Protein AF-A0A2N5K3W3-F1 (afdb_monomer_lite)

Foldseek 3Di:
DDPLVVLPQKDAPDVVLRVVLVVLSVQLVVLVVVLVVLVVVLVVQVVCVVVVNHDPVRNVVSVVVNVVSVVSNVVSVVVSVVSCVVDVRIDGD

Sequence (93 aa):
MPHYTDYEKIRYDDPSLQAEFQRLVEAVAAAESARAPIQQRHRQAEAGQDVGKVSESEFRSIDSQYISANNKIAAAKKKVDEFLGRFKNYHVT

pLDDT: mean 90.34, std 10.74, range [37.56, 96.81]

Structure (mmCIF, N/CA/C/O backbone):
data_AF-A0A2N5K3W3-F1
#
_entry.id   AF-A0A2N5K3W3-F1
#
loop_
_atom_site.group_PDB
_atom_site.id
_atom_site.type_symbol
_atom_site.label_atom_id
_atom_site.label_alt_id
_atom_site.label_comp_id
_atom_site.label_asym_id
_atom_site.label_entity_id
_atom_site.label_seq_id
_atom_site.pdbx_PDB_ins_code
_atom_site.Cartn_x
_atom_site.Cartn_y
_atom_site.Cartn_z
_atom_site.occupancy
_atom_site.B_iso_or_equiv
_atom_site.auth_seq_id
_atom_site.auth_comp_id
_atom_site.auth_asym_id
_atom_site.auth_atom_id
_atom_site.pdbx_PDB_model_num
ATOM 1 N N . MET A 1 1 ? -3.478 11.868 0.481 1.00 37.56 1 MET A N 1
ATOM 2 C CA . MET A 1 1 ? -3.012 11.409 -0.841 1.00 37.56 1 MET A CA 1
ATOM 3 C C . MET A 1 1 ? -2.312 10.084 -0.618 1.00 37.56 1 MET A C 1
ATOM 5 O O . MET A 1 1 ? -1.541 10.019 0.334 1.00 37.56 1 MET A O 1
ATOM 9 N N . PRO A 1 2 ? -2.639 9.024 -1.363 1.00 48.00 2 PRO A N 1
ATOM 10 C CA . PRO A 1 2 ? -1.909 7.774 -1.243 1.00 48.00 2 PRO A CA 1
ATOM 11 C C . PRO A 1 2 ? -0.461 7.920 -1.752 1.00 48.00 2 PRO A C 1
ATOM 13 O O . PRO A 1 2 ? -0.191 8.747 -2.621 1.00 48.00 2 PRO A O 1
ATOM 16 N N . HIS A 1 3 ? 0.472 7.150 -1.194 1.00 51.53 3 HIS A N 1
ATOM 17 C CA . HIS A 1 3 ? 1.923 7.319 -1.381 1.00 51.53 3 HIS A CA 1
ATOM 18 C C . HIS A 1 3 ? 2.460 6.596 -2.640 1.00 51.53 3 HIS A C 1
ATOM 20 O O . HIS A 1 3 ? 3.566 6.066 -2.624 1.00 51.53 3 HIS A O 1
ATOM 26 N N . TYR A 1 4 ? 1.695 6.548 -3.741 1.00 57.81 4 TYR A N 1
ATOM 27 C CA . TYR A 1 4 ? 2.133 5.917 -5.010 1.00 57.81 4 TYR A CA 1
ATOM 28 C C . TYR A 1 4 ? 3.207 6.681 -5.763 1.00 57.81 4 TYR A C 1
ATOM 30 O O . TYR A 1 4 ? 3.802 6.139 -6.691 1.00 57.81 4 TYR A O 1
ATOM 38 N N . THR A 1 5 ? 3.460 7.918 -5.352 1.00 61.19 5 THR A N 1
ATOM 39 C CA . THR A 1 5 ? 4.388 8.842 -6.001 1.00 61.19 5 THR A CA 1
ATOM 40 C C . THR A 1 5 ? 5.798 8.274 -6.156 1.00 61.19 5 THR A C 1
ATOM 42 O O . THR A 1 5 ? 6.519 8.680 -7.063 1.00 61.19 5 THR A O 1
ATOM 45 N N . ASP A 1 6 ? 6.183 7.314 -5.311 1.00 73.19 6 ASP A N 1
ATOM 46 C CA . ASP A 1 6 ? 7.509 6.694 -5.356 1.00 73.19 6 ASP A CA 1
ATOM 47 C C . ASP A 1 6 ? 7.670 5.736 -6.554 1.00 73.19 6 ASP A C 1
ATOM 49 O O . ASP A 1 6 ? 8.777 5.566 -7.062 1.00 73.19 6 ASP A O 1
ATOM 53 N N . TYR A 1 7 ? 6.575 5.148 -7.054 1.00 84.62 7 TYR A N 1
ATOM 54 C CA . TYR A 1 7 ? 6.596 4.180 -8.160 1.00 84.62 7 TYR A CA 1
ATOM 55 C C . TYR A 1 7 ? 6.282 4.801 -9.530 1.00 84.62 7 TYR A C 1
ATOM 57 O O . TYR A 1 7 ? 6.645 4.228 -10.554 1.00 84.62 7 TYR A O 1
ATOM 65 N N . GLU A 1 8 ? 5.647 5.977 -9.578 1.00 82.25 8 GLU A N 1
ATOM 66 C CA . GLU A 1 8 ? 5.206 6.633 -10.827 1.00 82.25 8 GLU A CA 1
ATOM 67 C C . GLU A 1 8 ? 6.354 6.995 -11.783 1.00 82.25 8 GLU A C 1
ATOM 69 O O . GLU A 1 8 ? 6.157 7.107 -12.997 1.00 82.25 8 GLU A O 1
ATOM 74 N N . LYS A 1 9 ? 7.559 7.161 -11.232 1.00 88.31 9 LYS A N 1
ATOM 75 C CA . LYS A 1 9 ? 8.780 7.500 -11.971 1.00 88.31 9 LYS A CA 1
ATOM 76 C C . LYS A 1 9 ? 9.505 6.287 -12.543 1.00 88.31 9 LYS A C 1
ATOM 78 O O . LYS A 1 9 ? 10.479 6.459 -13.264 1.00 88.31 9 LYS A O 1
ATOM 83 N N . ILE A 1 10 ? 9.076 5.071 -12.214 1.00 91.50 10 ILE A N 1
ATOM 84 C CA . ILE A 1 10 ? 9.748 3.847 -12.646 1.00 91.50 10 ILE A CA 1
ATOM 85 C C . ILE A 1 10 ? 9.161 3.383 -13.979 1.00 91.50 10 ILE A C 1
ATOM 87 O O . ILE A 1 10 ? 7.945 3.236 -14.124 1.00 91.50 10 ILE A O 1
ATOM 91 N N . ARG A 1 11 ? 10.036 3.141 -14.958 1.00 93.62 11 ARG A N 1
ATOM 92 C CA . ARG A 1 11 ? 9.671 2.707 -16.310 1.00 93.62 11 ARG A CA 1
ATOM 93 C C . ARG A 1 11 ? 10.532 1.543 -16.782 1.00 93.62 11 ARG A C 1
ATOM 95 O O . ARG A 1 11 ? 11.739 1.548 -16.583 1.00 93.62 11 ARG A O 1
ATOM 102 N N . TYR A 1 12 ? 9.916 0.581 -17.451 1.00 94.31 12 TYR A N 1
ATOM 103 C CA . TYR A 1 12 ? 10.583 -0.510 -18.154 1.00 94.31 12 TYR A CA 1
ATOM 104 C C . TYR A 1 12 ? 10.455 -0.314 -19.664 1.00 94.31 12 TYR A C 1
ATOM 106 O O . TYR A 1 12 ? 9.377 0.021 -20.155 1.00 94.31 12 TYR A O 1
ATOM 114 N N . ASP A 1 13 ? 11.537 -0.585 -20.397 1.00 93.69 13 ASP A N 1
ATOM 115 C CA . ASP A 1 13 ? 11.515 -0.587 -21.867 1.00 93.69 13 ASP A CA 1
ATOM 116 C C . ASP A 1 13 ? 10.755 -1.803 -22.422 1.00 93.69 13 ASP A C 1
ATOM 118 O O . ASP A 1 13 ? 10.154 -1.728 -23.493 1.00 93.69 13 ASP A O 1
ATOM 122 N N . ASP A 1 14 ? 10.761 -2.923 -21.686 1.00 95.88 14 ASP A N 1
ATOM 123 C CA . ASP A 1 14 ? 9.965 -4.108 -22.010 1.00 95.88 14 ASP A CA 1
ATOM 124 C C . ASP A 1 14 ? 8.482 -3.851 -21.668 1.00 95.88 14 ASP A C 1
ATOM 126 O O . ASP A 1 14 ? 8.145 -3.682 -20.487 1.00 95.88 14 ASP A O 1
ATOM 130 N N . PRO A 1 15 ? 7.568 -3.867 -22.660 1.00 94.94 15 PRO A N 1
ATOM 131 C CA . PRO A 1 15 ? 6.150 -3.594 -22.431 1.00 94.94 15 PRO A CA 1
ATOM 132 C C . PRO A 1 15 ? 5.467 -4.596 -21.493 1.00 94.94 15 PRO A C 1
ATOM 134 O O . PRO A 1 15 ? 4.525 -4.236 -20.786 1.00 94.94 15 PRO A O 1
ATOM 137 N N . SER A 1 16 ? 5.927 -5.848 -21.471 1.00 96.44 16 SER A N 1
ATOM 138 C CA . SER A 1 16 ? 5.377 -6.898 -20.611 1.00 96.44 16 SER A CA 1
ATOM 139 C C . SER A 1 16 ? 5.751 -6.643 -19.155 1.00 96.44 16 SER A C 1
ATOM 141 O O . SER A 1 16 ? 4.881 -6.694 -18.284 1.00 96.44 16 SER A O 1
ATOM 143 N N . LEU A 1 17 ? 7.018 -6.292 -18.900 1.00 96.56 17 LEU A N 1
ATOM 144 C CA . LEU A 1 17 ? 7.478 -5.912 -17.560 1.00 96.56 17 LEU A CA 1
ATOM 145 C C . LEU A 1 17 ? 6.803 -4.622 -17.089 1.00 96.56 17 LEU A C 1
ATOM 147 O O . LEU A 1 17 ? 6.369 -4.552 -15.942 1.00 96.56 17 LEU A O 1
ATOM 151 N N . GLN A 1 18 ? 6.637 -3.632 -17.972 1.00 96.19 18 GLN A N 1
ATOM 152 C CA . GLN A 1 18 ? 5.920 -2.398 -17.648 1.00 96.19 18 GLN A CA 1
ATOM 153 C C . GLN A 1 18 ? 4.461 -2.672 -17.260 1.00 96.19 18 GLN A C 1
ATOM 155 O O . GLN A 1 18 ? 3.966 -2.101 -16.288 1.00 96.19 18 GLN A O 1
ATOM 160 N N . ALA A 1 19 ? 3.763 -3.539 -17.999 1.00 96.81 19 ALA A N 1
ATOM 161 C CA . ALA A 1 19 ? 2.378 -3.894 -17.702 1.00 96.81 19 ALA A CA 1
ATOM 162 C C . ALA A 1 19 ? 2.246 -4.661 -16.377 1.00 96.81 19 ALA A C 1
ATOM 164 O O . ALA A 1 19 ? 1.307 -4.421 -15.616 1.00 96.81 19 ALA A O 1
ATOM 165 N N . GLU A 1 20 ? 3.174 -5.571 -16.076 1.00 96.81 20 GLU A N 1
ATOM 166 C CA . GLU A 1 20 ? 3.185 -6.295 -14.802 1.00 96.81 20 GLU A CA 1
ATOM 167 C C . GLU A 1 20 ? 3.497 -5.366 -13.624 1.00 96.81 20 GLU A C 1
ATOM 169 O O . GLU A 1 20 ? 2.765 -5.375 -12.633 1.00 96.81 20 GLU A O 1
ATOM 174 N N . PHE A 1 21 ? 4.499 -4.496 -13.765 1.00 96.25 21 PHE A N 1
ATOM 175 C CA . PHE A 1 21 ? 4.819 -3.474 -12.773 1.00 96.25 21 PHE A CA 1
ATOM 176 C C . PHE A 1 21 ? 3.615 -2.571 -12.483 1.00 96.25 21 PHE A C 1
ATOM 178 O O . PHE A 1 21 ? 3.237 -2.391 -11.325 1.00 96.25 21 PHE A O 1
ATOM 185 N N . GLN A 1 22 ? 2.950 -2.076 -13.529 1.00 95.19 22 GLN A N 1
ATOM 186 C CA . GLN A 1 22 ? 1.772 -1.222 -13.396 1.00 95.19 22 GLN A CA 1
ATOM 187 C C . GLN A 1 22 ? 0.637 -1.923 -12.634 1.00 95.19 22 GLN A C 1
ATOM 189 O O . GLN A 1 22 ? 0.041 -1.323 -11.742 1.00 95.19 22 GLN A O 1
ATOM 194 N N . ARG A 1 23 ? 0.384 -3.212 -12.900 1.00 96.56 23 ARG A N 1
ATOM 195 C CA . ARG A 1 23 ? -0.607 -4.002 -12.144 1.00 96.56 23 ARG A CA 1
ATOM 196 C C . ARG A 1 23 ? -0.255 -4.119 -10.664 1.00 96.56 23 ARG A C 1
ATOM 198 O O . ARG A 1 23 ? -1.149 -4.084 -9.819 1.00 96.56 23 ARG A O 1
ATOM 205 N N . LEU A 1 24 ? 1.026 -4.285 -10.333 1.00 96.19 24 LEU A N 1
ATOM 206 C CA . LEU A 1 24 ? 1.470 -4.346 -8.940 1.00 96.19 24 LEU A CA 1
ATOM 207 C C . LEU A 1 24 ? 1.266 -2.997 -8.245 1.00 96.19 24 LEU A C 1
ATOM 209 O O . LEU A 1 24 ? 0.713 -2.966 -7.147 1.00 96.19 24 LEU A O 1
ATOM 213 N N . VAL A 1 25 ? 1.625 -1.890 -8.899 1.00 95.06 25 VAL A N 1
ATOM 214 C CA . VAL A 1 25 ? 1.394 -0.529 -8.388 1.00 95.06 25 VAL A CA 1
ATOM 215 C C . VAL A 1 25 ? -0.101 -0.263 -8.185 1.00 95.06 25 VAL A C 1
ATOM 217 O O . VAL A 1 25 ? -0.501 0.208 -7.120 1.00 95.06 25 VAL A O 1
ATOM 220 N N . GLU A 1 26 ? -0.949 -0.644 -9.140 1.00 94.44 26 GLU A N 1
ATOM 221 C CA . GLU A 1 26 ? -2.411 -0.556 -9.029 1.00 94.44 26 GLU A CA 1
ATOM 222 C C . GLU A 1 26 ? -2.975 -1.413 -7.889 1.00 94.44 26 GLU A C 1
ATOM 224 O O . GLU A 1 26 ? -3.924 -1.010 -7.215 1.00 94.44 26 GLU A O 1
ATOM 229 N N . ALA A 1 27 ? -2.386 -2.578 -7.614 1.00 94.94 27 ALA A N 1
ATOM 230 C CA . ALA A 1 27 ? -2.781 -3.396 -6.471 1.00 94.94 27 ALA A CA 1
ATOM 231 C C . ALA A 1 27 ? -2.450 -2.704 -5.142 1.00 94.94 27 ALA A C 1
ATOM 233 O O . ALA A 1 27 ? -3.256 -2.757 -4.206 1.00 94.94 27 ALA A O 1
ATOM 234 N N . VAL A 1 28 ? -1.306 -2.012 -5.058 1.00 94.81 28 VAL A N 1
ATOM 235 C CA . VAL A 1 28 ? -1.038 -1.150 -3.907 1.00 94.81 28 VAL A CA 1
ATOM 236 C C . VAL A 1 28 ? -2.098 -0.039 -3.870 1.00 94.81 28 VAL A C 1
ATOM 238 O O . VAL A 1 28 ? -2.664 0.150 -2.793 1.00 94.81 28 VAL A O 1
ATOM 241 N N . ALA A 1 29 ? -2.428 0.615 -5.003 1.00 93.06 29 ALA A N 1
ATOM 242 C CA . ALA A 1 29 ? -3.495 1.635 -5.187 1.00 93.06 29 ALA A CA 1
ATOM 243 C C . ALA A 1 29 ? -4.838 1.250 -4.598 1.00 93.06 29 ALA A C 1
ATOM 245 O O . ALA A 1 29 ? -5.402 1.960 -3.754 1.00 93.06 29 ALA A O 1
ATOM 246 N N . ALA A 1 30 ? -5.314 0.078 -4.980 1.00 93.31 30 ALA A N 1
ATOM 247 C CA . ALA A 1 30 ? -6.543 -0.475 -4.456 1.00 93.31 30 ALA A CA 1
ATOM 248 C C . ALA A 1 30 ? -6.469 -0.685 -2.933 1.00 93.31 30 ALA A C 1
ATOM 250 O O . ALA A 1 30 ? -7.432 -0.382 -2.228 1.00 93.31 30 ALA A O 1
ATOM 251 N N . ALA A 1 31 ? -5.332 -1.154 -2.406 1.00 93.94 31 ALA A N 1
ATOM 252 C CA . ALA A 1 31 ? -5.173 -1.424 -0.980 1.00 93.94 31 ALA A CA 1
ATOM 253 C C . ALA A 1 31 ? -5.181 -0.149 -0.113 1.00 93.94 31 ALA A C 1
ATOM 255 O O . ALA A 1 31 ? -5.851 -0.141 0.924 1.00 93.94 31 ALA A O 1
ATOM 256 N N . GLU A 1 32 ? -4.506 0.941 -0.509 1.00 92.81 32 GLU A N 1
ATOM 257 C CA . GLU A 1 32 ? -4.575 2.192 0.275 1.00 92.81 32 GLU A CA 1
ATOM 258 C C . GLU A 1 32 ? -5.947 2.861 0.148 1.00 92.81 32 GLU A C 1
ATOM 260 O O . GLU A 1 32 ? -6.459 3.378 1.144 1.00 92.81 32 GLU A O 1
ATOM 265 N N . SER A 1 33 ? -6.588 2.786 -1.025 1.00 93.50 33 SER A N 1
ATOM 266 C CA . SER A 1 33 ? -7.960 3.278 -1.206 1.00 93.50 33 SER A CA 1
ATOM 267 C C . SER A 1 33 ? -8.950 2.519 -0.313 1.00 93.50 33 SER A C 1
ATOM 269 O O . SER A 1 33 ? -9.751 3.129 0.395 1.00 93.50 33 SER A O 1
ATOM 271 N N . ALA A 1 34 ? -8.825 1.190 -0.229 1.00 92.75 34 ALA A N 1
ATOM 272 C CA . ALA A 1 34 ? -9.632 0.361 0.667 1.00 92.75 34 ALA A CA 1
ATOM 273 C C . ALA A 1 34 ? -9.373 0.647 2.160 1.00 92.75 34 ALA A C 1
ATOM 275 O O . ALA A 1 34 ? -10.287 0.514 2.977 1.00 92.75 34 ALA A O 1
ATOM 276 N N . ARG A 1 35 ? -8.155 1.066 2.537 1.00 95.38 35 ARG A N 1
ATOM 277 C CA . ARG A 1 35 ? -7.844 1.478 3.917 1.00 95.38 35 ARG A CA 1
ATOM 278 C C . ARG A 1 35 ? -8.505 2.805 4.285 1.00 95.38 35 ARG A C 1
ATOM 280 O O . ARG A 1 35 ? -8.873 2.969 5.443 1.00 95.38 35 ARG A O 1
ATOM 287 N N . ALA A 1 36 ? -8.664 3.749 3.357 1.00 93.25 36 ALA A N 1
ATOM 288 C CA . ALA A 1 36 ? -9.149 5.103 3.654 1.00 93.25 36 ALA A CA 1
ATOM 289 C C . ALA A 1 36 ? -10.429 5.162 4.528 1.00 93.25 36 ALA A C 1
ATOM 291 O O . ALA A 1 36 ? -10.395 5.838 5.564 1.00 93.25 36 ALA A O 1
ATOM 292 N N . PRO A 1 37 ? -11.527 4.440 4.218 1.00 94.50 37 PRO A N 1
ATOM 293 C CA . PRO A 1 37 ? -12.713 4.437 5.080 1.00 94.50 37 PRO A CA 1
ATOM 294 C C . PRO A 1 37 ? -12.465 3.772 6.444 1.00 94.50 37 PRO A C 1
ATOM 296 O O . PRO A 1 37 ? -13.030 4.201 7.449 1.00 94.50 37 PRO A O 1
ATOM 299 N N . ILE A 1 38 ? -11.598 2.757 6.511 1.00 94.25 38 ILE A N 1
ATOM 300 C CA . ILE A 1 38 ? -11.232 2.077 7.765 1.00 94.25 38 ILE A CA 1
ATOM 301 C C . ILE A 1 38 ? -10.424 3.022 8.657 1.00 94.25 38 ILE A C 1
ATOM 303 O O . ILE A 1 38 ? -10.703 3.132 9.843 1.00 94.25 38 ILE A O 1
ATOM 307 N N . GLN A 1 39 ? -9.482 3.771 8.083 1.00 94.81 39 GLN A N 1
ATOM 308 C CA . GLN A 1 39 ? -8.698 4.784 8.789 1.00 94.81 39 GLN A CA 1
ATOM 309 C C . GLN A 1 39 ? -9.581 5.907 9.347 1.00 94.81 39 GLN A C 1
ATOM 311 O O . GLN A 1 39 ? -9.312 6.441 10.420 1.00 94.81 39 GLN A O 1
ATOM 316 N N . GLN A 1 40 ? -10.638 6.297 8.629 1.00 95.00 40 GLN A N 1
ATOM 317 C CA . GLN A 1 40 ? -11.605 7.259 9.153 1.00 95.00 40 GLN A CA 1
ATOM 318 C C . GLN A 1 40 ? -12.370 6.691 10.354 1.00 95.00 40 GLN A C 1
ATOM 320 O O . GLN A 1 40 ? -12.478 7.378 11.366 1.00 95.00 40 GLN A O 1
ATOM 325 N N . ARG A 1 41 ? -12.857 5.447 10.261 1.00 93.44 41 ARG A N 1
ATOM 326 C CA . ARG A 1 41 ? -13.551 4.769 11.369 1.00 93.44 41 ARG A CA 1
ATOM 327 C C . ARG A 1 41 ? -12.647 4.568 12.579 1.00 93.44 41 ARG A C 1
ATOM 329 O O . ARG A 1 41 ? -13.089 4.797 13.693 1.00 93.44 41 ARG A O 1
ATOM 336 N N . HIS A 1 42 ? -11.389 4.194 12.358 1.00 95.62 42 HIS A N 1
ATOM 337 C CA . HIS A 1 42 ? -10.391 4.021 13.413 1.00 95.62 42 HIS A CA 1
ATOM 338 C C . HIS A 1 42 ? -10.142 5.330 14.167 1.00 95.62 42 HIS A C 1
ATOM 340 O O . HIS A 1 42 ? -10.348 5.363 15.372 1.00 95.62 42 HIS A O 1
ATOM 346 N N . ARG A 1 43 ? -9.907 6.445 13.459 1.00 93.31 43 ARG A N 1
ATOM 347 C CA . ARG A 1 43 ? -9.787 7.776 14.090 1.00 93.31 43 ARG A CA 1
ATOM 348 C C . ARG A 1 43 ? -11.034 8.200 14.871 1.00 93.31 43 ARG A C 1
ATOM 350 O O . ARG A 1 43 ? -10.928 8.838 15.913 1.00 93.31 43 ARG A O 1
ATOM 357 N N . GLN A 1 44 ? -12.225 7.887 14.357 1.00 92.19 44 GLN A N 1
ATOM 358 C CA . GLN A 1 44 ? -13.480 8.165 15.064 1.00 92.19 44 GLN A CA 1
ATOM 359 C C . GLN A 1 44 ? -13.627 7.299 16.319 1.00 92.19 44 GLN A C 1
ATOM 361 O O . GLN A 1 44 ? -14.118 7.787 17.333 1.00 92.19 44 GLN A O 1
ATOM 366 N N . ALA A 1 45 ? -13.198 6.039 16.252 1.00 91.19 45 ALA A N 1
ATOM 367 C CA . ALA A 1 45 ? -13.227 5.115 17.372 1.00 91.19 45 ALA A CA 1
ATOM 368 C C . ALA A 1 45 ? -12.226 5.510 18.464 1.00 91.19 45 ALA A C 1
ATOM 370 O O . ALA A 1 45 ? -12.612 5.511 19.627 1.00 91.19 45 ALA A O 1
ATOM 371 N N . GLU A 1 46 ? -11.007 5.926 18.100 1.00 89.62 46 GLU A N 1
ATOM 372 C CA . GLU A 1 46 ? -10.014 6.486 19.033 1.00 89.62 46 GLU A CA 1
ATOM 373 C C . GLU A 1 46 ? -10.602 7.689 19.786 1.00 89.62 46 GLU A C 1
ATOM 375 O O . GLU A 1 46 ? -10.705 7.672 21.010 1.00 89.62 46 GLU A O 1
ATOM 380 N N . ALA A 1 47 ? -11.120 8.684 19.056 1.00 89.12 47 ALA A N 1
ATOM 381 C CA . ALA A 1 47 ? -11.733 9.863 19.668 1.00 89.12 47 ALA A CA 1
ATOM 382 C C . ALA A 1 47 ? -12.990 9.536 20.502 1.00 89.12 47 ALA A C 1
ATOM 384 O O . ALA A 1 47 ? -13.320 10.257 21.442 1.00 89.12 47 ALA A O 1
ATOM 385 N N . GLY A 1 48 ? -13.726 8.480 20.142 1.00 83.06 48 GLY A N 1
ATOM 386 C CA . GLY A 1 48 ? -14.918 8.015 20.850 1.00 83.06 48 GLY A CA 1
ATOM 387 C C . GLY A 1 48 ? -14.608 7.213 22.115 1.00 83.06 48 GLY A C 1
ATOM 388 O O . GLY A 1 48 ? -15.376 7.291 23.076 1.00 83.06 48 GLY A O 1
ATOM 389 N N . GLN A 1 49 ? -13.496 6.477 22.138 1.00 80.25 49 GLN A N 1
ATOM 390 C CA . GLN A 1 49 ? -13.028 5.728 23.302 1.00 80.25 49 GLN A CA 1
ATOM 391 C C . GLN A 1 49 ? -12.598 6.681 24.424 1.00 80.25 49 GLN A C 1
ATOM 393 O O . GLN A 1 49 ? -12.992 6.474 25.571 1.00 80.25 49 GLN A O 1
ATOM 398 N N . ASP A 1 50 ? -11.909 7.774 24.082 1.00 75.00 50 ASP A N 1
ATOM 399 C CA . ASP A 1 50 ? -11.461 8.799 25.039 1.00 75.00 50 ASP A CA 1
ATOM 400 C C . ASP A 1 50 ? -12.617 9.451 25.820 1.00 75.00 50 ASP A C 1
ATOM 402 O O . ASP A 1 50 ? -12.446 9.889 26.956 1.00 75.00 50 ASP A O 1
ATOM 406 N N . VAL A 1 51 ? -13.817 9.492 25.231 1.00 81.44 51 VAL A N 1
ATOM 407 C CA . VAL A 1 51 ? -15.026 10.077 25.839 1.00 81.44 51 VAL A CA 1
ATOM 408 C C . VAL A 1 51 ? -16.085 9.032 26.222 1.00 81.44 51 VAL A C 1
ATOM 410 O O . VAL A 1 51 ? -17.234 9.391 26.481 1.00 81.44 51 VAL A O 1
ATOM 413 N N . GLY A 1 52 ? -15.729 7.741 26.236 1.00 80.44 52 GLY A N 1
ATOM 414 C CA . GLY A 1 52 ? -16.602 6.638 26.667 1.00 80.44 52 GLY A CA 1
ATOM 415 C C . GLY A 1 52 ? -17.790 6.329 25.743 1.00 80.44 52 GLY A C 1
ATOM 416 O O . GLY A 1 52 ? -18.740 5.675 26.165 1.00 80.44 52 GLY A O 1
ATOM 417 N N . LYS A 1 53 ? -17.764 6.803 24.491 1.00 83.12 53 LYS A N 1
ATOM 418 C CA . LYS A 1 53 ? -18.811 6.570 23.476 1.00 83.12 53 LYS A CA 1
ATOM 419 C C . LYS A 1 53 ? -18.627 5.276 22.688 1.00 83.12 53 LYS A C 1
ATOM 421 O O . LYS A 1 53 ? -19.572 4.834 22.046 1.00 83.12 53 LYS A O 1
ATOM 426 N N . VAL A 1 54 ? -17.427 4.705 22.713 1.00 85.94 54 VAL A N 1
ATOM 427 C CA . VAL A 1 54 ? -17.080 3.457 22.028 1.00 85.94 54 VAL A CA 1
ATOM 428 C C . VAL A 1 54 ? -16.622 2.457 23.077 1.00 85.94 54 VAL A C 1
ATOM 430 O O . VAL A 1 54 ? -15.784 2.772 23.923 1.00 85.94 54 VAL A O 1
ATOM 433 N N . SER A 1 55 ? -17.197 1.257 23.040 1.00 90.88 55 SER A N 1
ATOM 434 C CA . SER A 1 55 ? -16.780 0.180 23.939 1.00 90.88 55 SER A CA 1
ATOM 435 C C . SER A 1 55 ? -15.401 -0.356 23.550 1.00 90.88 55 SER A C 1
ATOM 437 O O . SER A 1 55 ? -15.012 -0.327 22.384 1.00 90.88 55 SER A O 1
ATOM 439 N N . GLU A 1 56 ? -14.661 -0.910 24.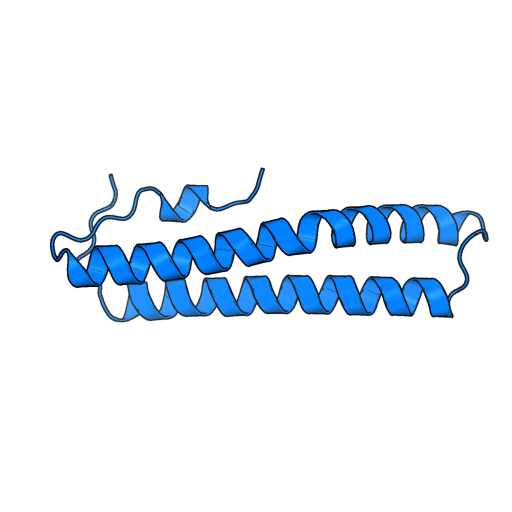510 1.00 89.69 56 GLU A N 1
ATOM 440 C CA . GLU A 1 56 ? -13.342 -1.492 24.234 1.00 89.69 56 GLU A CA 1
ATOM 441 C C . GLU A 1 56 ? -13.401 -2.619 23.184 1.00 89.69 56 GLU A C 1
ATOM 443 O O . GLU A 1 56 ? -12.513 -2.738 22.340 1.00 89.69 56 GLU A O 1
ATOM 448 N N . SER A 1 57 ? -14.455 -3.440 23.196 1.00 91.31 57 SER A N 1
ATOM 449 C CA . SER A 1 57 ? -14.637 -4.519 22.217 1.00 91.31 57 SER A CA 1
ATOM 450 C C . SER A 1 57 ? -14.891 -3.988 20.804 1.00 91.31 57 SER A C 1
ATOM 452 O O . SER A 1 57 ? -14.344 -4.524 19.838 1.00 91.31 57 SER A O 1
ATOM 454 N N . GLU A 1 58 ? -15.678 -2.920 20.677 1.00 91.50 58 GLU A N 1
ATOM 455 C CA . GLU A 1 58 ? -15.921 -2.232 19.409 1.00 91.50 58 GLU A CA 1
ATOM 456 C C . GLU A 1 58 ? -14.640 -1.584 18.876 1.00 91.50 58 GLU A C 1
ATOM 458 O O . GLU A 1 58 ? -14.288 -1.791 17.712 1.00 91.50 58 GLU A O 1
ATOM 463 N N . PHE A 1 59 ? -13.886 -0.900 19.741 1.00 92.75 59 PHE A N 1
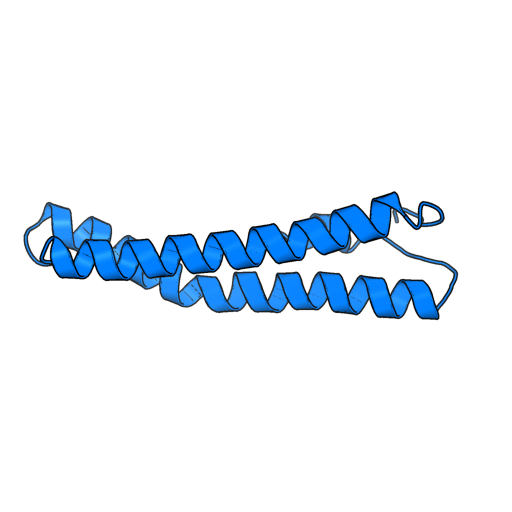ATOM 464 C CA . PHE A 1 59 ? -12.590 -0.336 19.380 1.00 92.75 59 PHE A CA 1
ATOM 465 C C . PHE A 1 59 ? -11.627 -1.413 18.867 1.00 92.75 59 PHE A C 1
ATOM 467 O O . PHE A 1 59 ? -11.105 -1.295 17.760 1.00 92.75 59 PHE A O 1
ATOM 474 N N . ARG A 1 60 ? -11.453 -2.515 19.610 1.00 93.75 60 ARG A N 1
ATOM 475 C CA . ARG A 1 60 ? -10.583 -3.636 19.208 1.00 93.75 60 ARG A CA 1
ATOM 476 C C . ARG A 1 60 ? -10.985 -4.240 17.859 1.00 93.75 60 ARG A C 1
ATOM 478 O O . ARG A 1 60 ? -10.121 -4.649 17.085 1.00 93.75 60 ARG A O 1
ATOM 485 N N . SER A 1 61 ? -12.282 -4.297 17.553 1.00 95.06 61 SER A N 1
ATOM 486 C CA . SER A 1 61 ? -12.764 -4.770 16.250 1.00 95.06 61 SER A CA 1
ATOM 487 C C . SER A 1 61 ? -12.352 -3.836 15.106 1.00 95.06 61 SER A C 1
ATOM 489 O O . SER A 1 61 ? -11.918 -4.300 14.047 1.00 95.06 61 SER A O 1
ATOM 491 N N . ILE A 1 62 ? -12.457 -2.521 15.312 1.00 94.25 62 ILE A N 1
ATOM 492 C CA . ILE A 1 62 ? -12.063 -1.509 14.322 1.00 94.25 62 ILE A CA 1
ATOM 493 C C . ILE A 1 62 ? -10.536 -1.479 14.161 1.00 94.25 62 ILE A C 1
ATOM 495 O O . ILE A 1 62 ? -10.038 -1.421 13.036 1.00 94.25 62 ILE A O 1
ATOM 499 N N . ASP A 1 63 ? -9.794 -1.597 15.259 1.00 95.31 63 ASP A N 1
ATOM 500 C CA . ASP A 1 63 ? -8.332 -1.674 15.270 1.00 95.31 63 ASP A CA 1
ATOM 501 C C . ASP A 1 63 ? -7.811 -2.903 14.508 1.00 95.31 63 ASP A C 1
ATOM 503 O O . ASP A 1 63 ? -6.961 -2.785 13.624 1.00 95.31 63 ASP A O 1
ATOM 507 N N . SER A 1 64 ? -8.421 -4.073 14.719 1.00 96.44 64 SER A N 1
ATOM 508 C CA . SER A 1 64 ? -8.113 -5.286 13.952 1.00 96.44 64 SER A CA 1
ATOM 509 C C . SER A 1 64 ? -8.302 -5.094 12.439 1.00 96.44 64 SER A C 1
ATOM 511 O O . SER A 1 64 ? -7.453 -5.506 11.639 1.00 96.44 64 SER A O 1
ATOM 513 N N . GLN A 1 65 ? -9.384 -4.426 12.026 1.00 95.56 65 GLN A N 1
ATOM 514 C CA . GLN A 1 65 ? -9.630 -4.110 10.615 1.00 95.56 65 GLN A CA 1
ATOM 515 C C . GLN A 1 65 ? -8.573 -3.152 10.057 1.00 95.56 65 GLN A C 1
ATOM 517 O O . GLN A 1 65 ? -8.106 -3.340 8.929 1.00 95.56 65 GLN A O 1
ATOM 522 N N . TYR A 1 66 ? -8.170 -2.151 10.841 1.00 95.56 66 TYR A N 1
ATOM 523 C CA . TYR A 1 66 ? -7.136 -1.194 10.461 1.00 95.56 66 TYR A CA 1
ATOM 524 C C . TYR A 1 66 ? -5.766 -1.865 10.288 1.00 95.56 66 TYR A C 1
ATOM 526 O O . TYR A 1 66 ? -5.121 -1.694 9.248 1.00 95.56 66 TYR A O 1
ATOM 534 N N . ILE A 1 67 ? -5.361 -2.712 11.238 1.00 96.38 67 ILE A N 1
ATOM 535 C CA . ILE A 1 67 ? -4.135 -3.519 11.159 1.00 96.38 67 ILE A CA 1
ATOM 536 C C . ILE A 1 67 ? -4.168 -4.431 9.929 1.00 96.38 67 ILE A C 1
ATOM 538 O O . ILE A 1 67 ? -3.208 -4.475 9.159 1.00 96.38 67 ILE A O 1
ATOM 542 N N . SER A 1 68 ? -5.285 -5.123 9.689 1.00 96.81 68 SER A N 1
ATOM 543 C CA . SER A 1 68 ? -5.448 -5.988 8.515 1.00 96.81 68 SER A CA 1
ATOM 544 C C . SER A 1 68 ? -5.285 -5.214 7.202 1.00 96.81 68 SER A C 1
ATOM 546 O O . SER A 1 68 ? -4.602 -5.678 6.286 1.00 96.81 68 SER A O 1
ATOM 548 N N . ALA A 1 69 ? -5.858 -4.011 7.107 1.00 96.31 69 ALA A N 1
ATOM 549 C CA . ALA A 1 69 ? -5.714 -3.152 5.936 1.00 96.31 69 ALA A CA 1
ATOM 550 C C . ALA A 1 69 ? -4.258 -2.700 5.723 1.00 96.31 69 ALA A C 1
ATOM 552 O O . ALA A 1 69 ? -3.757 -2.760 4.598 1.00 96.31 69 ALA A O 1
ATOM 553 N N . ASN A 1 70 ? -3.547 -2.329 6.791 1.00 95.44 70 ASN A N 1
ATOM 554 C CA . ASN A 1 70 ? -2.123 -1.990 6.716 1.00 95.44 70 ASN A CA 1
ATOM 555 C C . ASN A 1 70 ? -1.263 -3.183 6.281 1.00 95.44 70 ASN A C 1
ATOM 557 O O . ASN A 1 70 ? -0.397 -3.027 5.420 1.00 95.44 70 ASN A O 1
ATOM 561 N N . ASN A 1 71 ? -1.550 -4.386 6.783 1.00 96.62 71 ASN A N 1
ATOM 562 C CA . ASN A 1 71 ? -0.852 -5.605 6.371 1.00 96.62 71 ASN A CA 1
ATOM 563 C C . ASN A 1 71 ? -1.060 -5.915 4.880 1.00 96.62 71 ASN A C 1
ATOM 565 O O . ASN A 1 71 ? -0.122 -6.338 4.206 1.00 96.62 71 ASN A O 1
ATOM 569 N N . LYS A 1 72 ? -2.258 -5.662 4.333 1.00 96.38 72 LYS A N 1
ATOM 570 C CA . LYS A 1 72 ? -2.523 -5.808 2.890 1.00 96.38 72 LYS A CA 1
ATOM 571 C C . LYS A 1 72 ? -1.698 -4.832 2.053 1.00 96.38 72 LYS A C 1
ATOM 573 O O . LYS A 1 72 ? -1.143 -5.240 1.036 1.00 96.38 72 LYS A O 1
ATOM 578 N N . ILE A 1 73 ? -1.579 -3.576 2.489 1.00 95.12 73 ILE A N 1
ATOM 579 C CA . ILE A 1 73 ? -0.733 -2.577 1.819 1.00 95.12 73 ILE A CA 1
ATOM 580 C C . ILE A 1 73 ? 0.733 -3.010 1.866 1.00 95.12 73 ILE A C 1
ATOM 582 O O . ILE A 1 73 ? 1.397 -3.007 0.833 1.00 95.12 73 ILE A O 1
ATOM 586 N N . ALA A 1 74 ? 1.229 -3.431 3.032 1.00 95.50 74 ALA A N 1
ATOM 587 C CA . ALA A 1 74 ? 2.606 -3.895 3.189 1.00 95.50 74 ALA A CA 1
ATOM 588 C C . ALA A 1 74 ? 2.908 -5.103 2.287 1.00 95.50 74 ALA A C 1
ATOM 590 O O . ALA A 1 74 ? 3.928 -5.124 1.602 1.00 95.50 74 ALA A O 1
ATOM 591 N N . ALA A 1 75 ? 1.995 -6.075 2.216 1.00 96.38 75 ALA A N 1
ATOM 592 C CA . ALA A 1 75 ? 2.129 -7.223 1.326 1.00 96.38 75 ALA A CA 1
ATOM 593 C C . ALA A 1 75 ? 2.128 -6.820 -0.159 1.00 96.38 75 ALA A C 1
ATOM 595 O O . ALA A 1 75 ? 2.878 -7.394 -0.945 1.00 96.38 75 ALA A O 1
ATOM 596 N N . ALA A 1 76 ? 1.310 -5.839 -0.551 1.00 95.69 76 ALA A N 1
ATOM 597 C CA . ALA A 1 76 ? 1.294 -5.330 -1.918 1.00 95.69 76 ALA A CA 1
ATOM 598 C C . ALA A 1 76 ? 2.604 -4.598 -2.266 1.00 95.69 76 ALA A C 1
ATOM 600 O O . ALA A 1 76 ? 3.192 -4.890 -3.304 1.00 95.69 76 ALA A O 1
ATOM 601 N N . LYS A 1 77 ? 3.108 -3.727 -1.378 1.00 95.50 77 LYS A N 1
ATOM 602 C CA . LYS A 1 77 ? 4.401 -3.037 -1.558 1.00 95.50 77 LYS A CA 1
ATOM 603 C C . LYS A 1 77 ? 5.558 -4.023 -1.655 1.00 95.50 77 LYS A C 1
ATOM 605 O O . LYS A 1 77 ? 6.357 -3.929 -2.575 1.00 95.50 77 LYS A O 1
ATOM 610 N N . LYS A 1 78 ? 5.564 -5.056 -0.808 1.00 96.25 78 LYS A N 1
ATOM 611 C CA . LYS A 1 78 ? 6.572 -6.119 -0.866 1.00 96.25 78 LYS A CA 1
ATOM 612 C C . LYS A 1 78 ? 6.637 -6.794 -2.240 1.00 96.25 78 LYS A C 1
ATOM 614 O O . LYS A 1 78 ? 7.727 -7.068 -2.721 1.00 96.25 78 LYS A O 1
ATOM 619 N N . LYS A 1 79 ? 5.495 -7.037 -2.893 1.00 96.75 79 LYS A N 1
ATOM 620 C CA . LYS A 1 79 ? 5.480 -7.604 -4.253 1.00 96.75 79 LYS A CA 1
ATOM 621 C C . LYS A 1 79 ? 6.096 -6.660 -5.284 1.00 96.75 79 LYS A C 1
ATOM 623 O O . LYS A 1 79 ? 6.772 -7.131 -6.192 1.00 96.75 79 LYS A O 1
ATOM 628 N N . VAL A 1 80 ? 5.872 -5.351 -5.145 1.00 95.69 80 VAL A N 1
ATOM 629 C CA . VAL A 1 80 ? 6.539 -4.343 -5.981 1.00 95.69 80 VAL A CA 1
ATOM 630 C C . VAL A 1 80 ? 8.049 -4.395 -5.747 1.00 95.69 80 VAL A C 1
ATOM 632 O O . VAL A 1 80 ? 8.805 -4.506 -6.706 1.00 95.69 80 VAL A O 1
ATOM 635 N N . ASP A 1 81 ? 8.492 -4.411 -4.490 1.00 94.94 81 ASP A N 1
ATOM 636 C CA . ASP A 1 81 ? 9.917 -4.462 -4.141 1.00 94.94 81 ASP A CA 1
ATOM 637 C C . ASP A 1 81 ? 10.594 -5.749 -4.650 1.00 94.94 81 ASP A C 1
ATOM 639 O O . ASP A 1 81 ? 11.699 -5.706 -5.192 1.00 94.94 81 ASP A O 1
ATOM 643 N N . GLU A 1 82 ? 9.923 -6.899 -4.534 1.00 96.44 82 GLU A N 1
ATOM 644 C CA . GLU A 1 82 ? 10.380 -8.181 -5.088 1.00 96.44 82 GLU A CA 1
ATOM 645 C C . GLU A 1 82 ? 10.500 -8.122 -6.619 1.00 96.44 82 GLU A C 1
ATOM 647 O O . GLU A 1 82 ? 11.482 -8.614 -7.183 1.00 96.44 82 GLU A O 1
ATOM 652 N N . PHE A 1 83 ? 9.538 -7.488 -7.296 1.00 96.50 83 PHE A N 1
ATOM 653 C CA . PHE A 1 83 ? 9.566 -7.294 -8.744 1.00 96.50 83 PHE A CA 1
ATOM 654 C C . PHE A 1 83 ? 10.739 -6.405 -9.174 1.00 96.50 83 PHE A C 1
ATOM 656 O O . PHE A 1 83 ? 11.520 -6.804 -10.03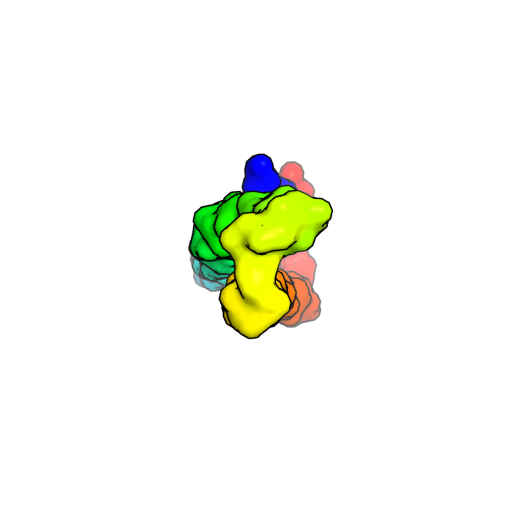8 1.00 96.50 83 PHE A O 1
ATOM 663 N N . LEU A 1 84 ? 10.926 -5.253 -8.522 1.00 94.69 84 LEU A N 1
ATOM 664 C CA . LEU A 1 84 ? 12.048 -4.338 -8.772 1.00 94.69 84 LEU A CA 1
ATOM 665 C C . LEU A 1 84 ? 13.402 -5.005 -8.489 1.00 94.69 84 LEU A C 1
ATOM 667 O O . LEU A 1 84 ? 14.364 -4.832 -9.238 1.00 94.69 84 LEU A O 1
ATOM 671 N N . GLY A 1 85 ? 13.482 -5.809 -7.426 1.00 94.81 85 GLY A N 1
ATOM 672 C CA . GLY A 1 85 ? 14.680 -6.566 -7.075 1.00 94.81 85 GLY A CA 1
ATOM 673 C C . GLY A 1 85 ? 15.042 -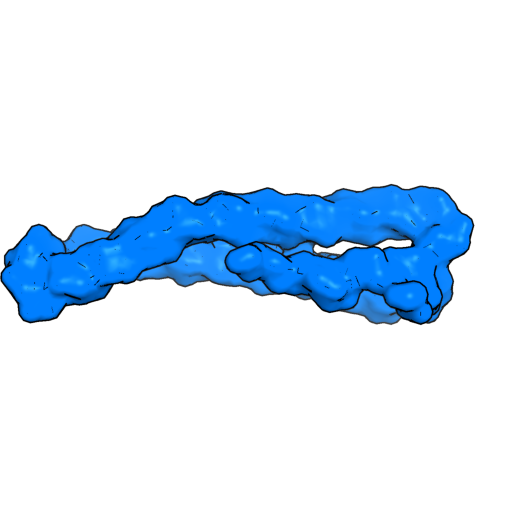7.632 -8.112 1.00 94.81 85 GLY A C 1
ATOM 674 O O . GLY A 1 85 ? 16.230 -7.876 -8.348 1.00 94.81 85 GLY A O 1
ATOM 675 N N . ARG A 1 86 ? 14.034 -8.243 -8.748 1.00 96.56 86 ARG A N 1
ATOM 676 C CA . ARG A 1 86 ? 14.194 -9.251 -9.805 1.00 96.56 86 ARG A CA 1
ATOM 677 C C . ARG A 1 86 ? 14.515 -8.634 -11.167 1.00 96.56 86 ARG A C 1
ATOM 679 O O . ARG A 1 86 ? 15.396 -9.139 -11.859 1.00 96.56 86 A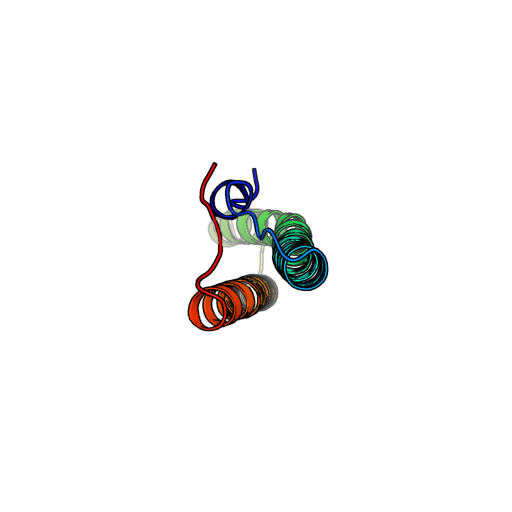RG A O 1
ATOM 686 N N . PHE A 1 87 ? 13.823 -7.565 -11.549 1.00 94.56 87 PHE A N 1
ATOM 687 C CA . PHE A 1 87 ? 13.952 -6.907 -12.849 1.00 94.56 87 PHE A CA 1
ATOM 688 C C . PHE A 1 87 ? 14.566 -5.522 -12.670 1.00 94.56 87 PHE A C 1
ATOM 690 O O . PHE A 1 87 ? 13.856 -4.535 -12.522 1.00 94.56 87 PHE A O 1
ATOM 697 N N . LYS A 1 88 ? 15.900 -5.449 -12.673 1.00 91.62 88 LYS A N 1
ATOM 698 C CA . LYS A 1 88 ? 16.658 -4.213 -12.392 1.00 91.62 88 LYS A CA 1
ATOM 699 C C . LYS A 1 88 ? 16.878 -3.309 -13.609 1.00 91.62 88 LYS A C 1
ATOM 701 O O . LYS A 1 88 ? 17.562 -2.300 -13.508 1.00 91.62 88 LYS A O 1
ATOM 706 N N . ASN A 1 89 ? 16.341 -3.684 -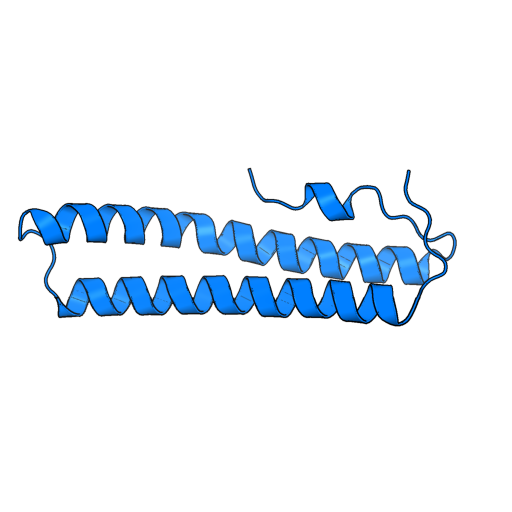14.763 1.00 91.12 89 ASN A N 1
ATOM 707 C CA . ASN A 1 89 ? 16.458 -2.969 -16.035 1.00 91.12 89 ASN A CA 1
ATOM 708 C C . ASN A 1 89 ? 15.407 -1.853 -16.189 1.00 91.12 89 ASN A C 1
ATOM 710 O O . ASN A 1 89 ? 14.956 -1.593 -17.302 1.00 91.12 89 ASN A O 1
ATOM 714 N N . TYR A 1 90 ? 14.985 -1.245 -15.080 1.00 90.69 90 TYR A N 1
ATOM 715 C CA . TYR A 1 90 ? 14.091 -0.094 -15.092 1.00 90.69 90 TYR A CA 1
ATOM 716 C C . TYR A 1 90 ? 14.876 1.215 -15.090 1.00 90.69 90 TYR A C 1
ATOM 718 O O . TYR A 1 90 ? 16.002 1.294 -14.598 1.00 90.69 90 TYR A O 1
ATOM 726 N N . HIS A 1 91 ? 14.222 2.263 -15.568 1.00 90.81 91 HIS A N 1
ATOM 727 C CA . HIS A 1 91 ? 14.694 3.637 -15.546 1.00 90.81 91 HIS A CA 1
ATOM 728 C C . HIS A 1 91 ? 13.851 4.451 -14.577 1.00 90.81 91 HIS A C 1
ATOM 730 O O . HIS A 1 91 ? 12.655 4.203 -14.420 1.00 90.81 91 HIS A O 1
ATOM 736 N N . VAL A 1 92 ? 14.480 5.431 -13.937 1.00 89.25 92 VAL A N 1
ATOM 737 C CA . VAL A 1 92 ? 13.787 6.423 -13.115 1.00 89.25 92 VAL A CA 1
ATOM 738 C C . VAL A 1 92 ? 13.732 7.722 -13.911 1.00 89.25 92 VAL A C 1
ATOM 740 O O . VAL A 1 92 ? 14.781 8.254 -14.273 1.00 89.25 92 VAL A O 1
ATOM 743 N N . THR A 1 93 ? 12.523 8.198 -14.203 1.00 77.81 93 THR A N 1
ATOM 744 C CA . THR A 1 93 ? 12.248 9.414 -14.989 1.00 77.81 93 THR A CA 1
ATOM 745 C C . THR A 1 93 ? 11.832 10.592 -14.124 1.00 77.81 93 THR A C 1
ATOM 747 O O . THR A 1 93 ? 11.043 10.373 -13.176 1.00 77.81 93 THR A O 1
#

Secondary structure (DSSP, 8-state):
--SGGGTTTEEESSHHHHHHHHHHHHHHHHHHHHHHHHHHHHHHHHHHHTTT-S-HHHHHHHHHHHHHHHHHHHHHHHHHHHHHHH---EEE-

Radius of gyration: 17.5 Å; chains: 1; bounding box: 36×21×49 Å